Protein AF-X0X425-F1 (afdb_monomer_lite)

Radius of gyration: 17.56 Å; chains: 1; bounding box: 36×26×57 Å

Foldseek 3Di:
DADKDADDPVPDDDDDDFAAQQQGDPPPLFGWGWDQDPVRNMIGIDTDDDPLVVVLVVCVVDPHDNVSSCRSPDPPPPPDDDDPDDDDDD

Sequence (90 aa):
RGPRVSLDLKATVTLVNVGSVGQSRDRDPRAVYAMYDDQDQAVELRRVDYD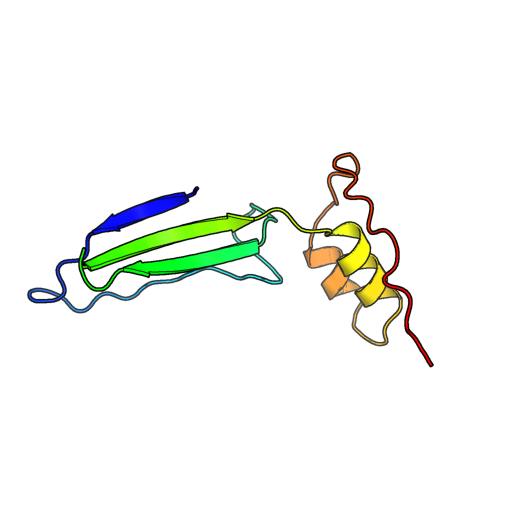MAATRRKILESDLPDLLAERLGAADAERGVLDEPEEVAE

InterPro domains:
  IPR029052 Metallo-dependent phosphatase-like [G3DSA:3.60.21.10] (4-76)
  IPR029052 Metallo-dependent phosphatase-like [SSF56300] (13-72)

Organism: NCBI:txid412755

Structure (mmCIF, N/CA/C/O backbone):
data_AF-X0X425-F1
#
_entry.id   AF-X0X425-F1
#
loop_
_atom_site.group_PDB
_atom_site.id
_atom_site.type_symbol
_atom_site.label_atom_id
_atom_site.label_alt_id
_atom_site.label_comp_id
_atom_site.label_asym_id
_atom_site.label_entity_id
_atom_site.label_seq_id
_atom_site.pdbx_PDB_ins_code
_atom_site.Cartn_x
_atom_site.Cartn_y
_atom_site.Cartn_z
_atom_site.occupancy
_atom_site.B_iso_or_equiv
_atom_site.auth_seq_id
_atom_site.auth_comp_id
_atom_site.auth_asym_id
_atom_site.auth_atom_id
_atom_site.pdbx_PDB_model_num
ATOM 1 N N . ARG A 1 1 ? -7.010 -11.233 1.037 1.00 64.94 1 ARG A N 1
ATOM 2 C CA . ARG A 1 1 ? -7.548 -10.521 2.224 1.00 64.94 1 ARG A CA 1
ATOM 3 C C . ARG A 1 1 ? -6.431 -10.423 3.248 1.00 64.94 1 ARG A C 1
ATOM 5 O O . ARG A 1 1 ? -5.744 -11.422 3.429 1.00 64.94 1 ARG A O 1
ATOM 12 N N . GLY A 1 2 ? -6.167 -9.233 3.782 1.00 78.94 2 GLY A N 1
ATOM 13 C CA . GLY A 1 2 ? -5.125 -9.012 4.789 1.00 78.94 2 GLY A CA 1
ATOM 14 C C . GLY A 1 2 ? -5.724 -8.843 6.189 1.00 78.94 2 GLY A C 1
ATOM 15 O O . GLY A 1 2 ? -6.892 -9.182 6.391 1.00 78.94 2 GLY A O 1
ATOM 16 N N . PRO A 1 3 ? -4.934 -8.380 7.172 1.00 90.25 3 PRO A N 1
ATOM 17 C CA . PRO A 1 3 ? -5.402 -8.220 8.545 1.00 90.25 3 PRO A CA 1
ATOM 18 C C . PRO A 1 3 ? -6.513 -7.163 8.645 1.00 90.25 3 PRO A C 1
ATOM 20 O O . PRO A 1 3 ? -6.408 -6.094 8.040 1.00 90.25 3 PRO A O 1
ATOM 23 N N . ARG A 1 4 ? -7.549 -7.458 9.445 1.00 95.81 4 ARG A N 1
ATOM 24 C CA . ARG A 1 4 ? -8.582 -6.506 9.890 1.00 95.81 4 ARG A CA 1
ATOM 25 C C . ARG A 1 4 ? -8.391 -6.223 11.377 1.00 95.81 4 ARG A C 1
ATOM 27 O O . ARG A 1 4 ? -8.255 -7.160 12.159 1.00 95.81 4 ARG A O 1
ATOM 34 N N . VAL A 1 5 ? -8.378 -4.949 11.749 1.00 94.94 5 VAL A N 1
ATOM 35 C CA . VAL A 1 5 ? -8.157 -4.467 13.117 1.00 94.94 5 VAL A CA 1
ATOM 36 C C . VAL A 1 5 ? -9.302 -3.536 13.504 1.00 94.94 5 VAL A C 1
ATOM 38 O O . VAL A 1 5 ? -9.574 -2.572 12.790 1.00 94.94 5 VAL A O 1
ATOM 41 N N . SER A 1 6 ? -9.962 -3.821 14.626 1.00 95.38 6 SER A N 1
ATOM 42 C CA . SER A 1 6 ? -10.960 -2.932 15.233 1.00 95.38 6 SER A CA 1
ATOM 43 C C . SER A 1 6 ? -10.284 -1.797 15.999 1.00 95.38 6 SER A C 1
ATOM 45 O O . SER A 1 6 ? -9.251 -2.000 16.638 1.00 95.38 6 SER A O 1
ATOM 47 N N . LEU A 1 7 ? -10.875 -0.609 15.940 1.00 92.94 7 LEU A N 1
ATOM 48 C CA . LEU A 1 7 ? -10.374 0.624 16.534 1.00 92.94 7 LEU A CA 1
ATOM 49 C C . LEU A 1 7 ? -11.303 1.090 17.657 1.00 92.94 7 LEU A C 1
ATOM 51 O O . LEU A 1 7 ? -12.521 1.087 17.505 1.00 92.94 7 LEU A O 1
ATOM 55 N N . ASP A 1 8 ? -10.720 1.579 18.752 1.00 90.75 8 ASP A N 1
ATOM 56 C CA . ASP A 1 8 ? -11.446 2.353 19.764 1.00 90.75 8 ASP A CA 1
ATOM 57 C C . ASP A 1 8 ? -11.150 3.845 19.582 1.00 90.75 8 ASP A C 1
ATOM 59 O O . ASP A 1 8 ? -10.230 4.420 20.177 1.00 90.75 8 ASP A O 1
ATOM 63 N N . LEU A 1 9 ? -11.956 4.470 18.723 1.00 86.50 9 LEU A N 1
ATOM 64 C CA . LEU A 1 9 ? -11.826 5.885 18.377 1.00 86.50 9 LEU A CA 1
ATOM 65 C C . LEU A 1 9 ? -12.365 6.832 19.459 1.00 86.50 9 LEU A C 1
ATOM 67 O O . LEU A 1 9 ? -12.206 8.044 19.334 1.00 86.50 9 LEU A O 1
ATOM 71 N N . LYS A 1 10 ? -13.018 6.312 20.508 1.00 87.94 10 LYS A N 1
ATOM 72 C CA . LYS A 1 10 ? -13.509 7.129 21.629 1.00 87.94 10 LYS A CA 1
ATOM 73 C C . LYS A 1 10 ? -12.451 7.279 22.718 1.00 87.94 10 LYS A C 1
ATOM 75 O O . LYS A 1 10 ? -12.440 8.298 23.403 1.00 87.94 10 LYS A O 1
ATOM 80 N N . ALA A 1 11 ? -11.576 6.287 22.870 1.00 86.31 11 ALA A N 1
ATOM 81 C CA . ALA A 1 11 ? -10.533 6.292 23.890 1.00 86.31 11 ALA A CA 1
ATOM 82 C C . ALA A 1 11 ? -9.182 6.822 23.390 1.00 86.31 11 ALA A C 1
ATOM 84 O O . ALA A 1 11 ? -8.425 7.389 24.178 1.00 86.31 11 ALA A O 1
ATOM 85 N N . THR A 1 12 ? -8.850 6.628 22.107 1.00 90.44 12 THR A N 1
ATOM 86 C CA . THR A 1 12 ? -7.495 6.901 21.602 1.00 90.44 12 THR A CA 1
ATOM 87 C C . THR A 1 12 ? -7.474 7.490 20.196 1.00 90.44 12 THR A C 1
ATOM 89 O O . THR A 1 12 ? -8.293 7.162 19.340 1.00 90.44 12 THR A O 1
ATOM 92 N N . VAL A 1 13 ? -6.477 8.339 19.937 1.00 91.88 13 VAL A N 1
ATOM 93 C CA . VAL A 1 13 ? -6.126 8.755 18.576 1.00 91.88 13 VAL A CA 1
ATOM 94 C C . VAL A 1 13 ? -5.225 7.683 17.971 1.00 91.88 13 VAL A C 1
ATOM 96 O O . VAL A 1 13 ? -4.169 7.378 18.524 1.00 91.88 13 VAL A O 1
ATOM 99 N N . THR A 1 14 ? -5.630 7.122 16.831 1.00 92.19 14 THR A N 1
ATOM 100 C CA . THR A 1 14 ? -4.886 6.060 16.139 1.00 92.19 14 THR A CA 1
ATOM 101 C C . THR A 1 14 ? -4.244 6.583 14.857 1.00 92.19 14 THR A C 1
ATOM 103 O O . THR A 1 14 ? -4.901 7.234 14.047 1.00 92.19 14 THR A O 1
ATOM 106 N N . LEU A 1 15 ? -2.968 6.252 14.647 1.00 94.88 15 LEU A N 1
ATOM 107 C CA . LEU A 1 15 ? -2.262 6.461 13.383 1.00 94.88 15 LEU A CA 1
ATOM 108 C C . LEU A 1 15 ? -2.227 5.148 12.594 1.00 94.88 15 LEU A C 1
ATOM 110 O O . LEU A 1 15 ? -1.806 4.120 13.122 1.00 94.88 15 LEU A O 1
ATOM 114 N N . VAL A 1 16 ? -2.620 5.191 11.322 1.00 94.06 16 VAL A N 1
ATOM 115 C CA . VAL A 1 16 ? -2.665 4.014 10.443 1.00 94.06 16 VAL A CA 1
ATOM 116 C C . VAL A 1 16 ? -1.743 4.228 9.245 1.00 94.06 16 VAL A C 1
ATOM 118 O O . VAL A 1 16 ? -1.905 5.193 8.502 1.00 94.06 16 VAL A O 1
ATOM 121 N N . ASN A 1 17 ? -0.797 3.309 9.030 1.00 95.50 17 ASN A N 1
ATOM 122 C CA . ASN A 1 17 ? -0.023 3.231 7.791 1.00 95.50 17 ASN A CA 1
ATOM 123 C C . ASN A 1 17 ? -0.653 2.174 6.876 1.00 95.50 17 ASN A C 1
ATOM 125 O O . ASN A 1 17 ? -0.753 1.006 7.246 1.00 95.50 17 ASN A O 1
ATOM 129 N N . VAL A 1 18 ? -1.086 2.599 5.692 1.00 95.19 18 VAL A N 1
ATOM 130 C CA . VAL A 1 18 ? -1.811 1.756 4.728 1.00 95.19 18 VAL A CA 1
ATOM 131 C C . VAL A 1 18 ? -0.891 1.057 3.722 1.00 95.19 18 VAL A C 1
ATOM 133 O O . VAL 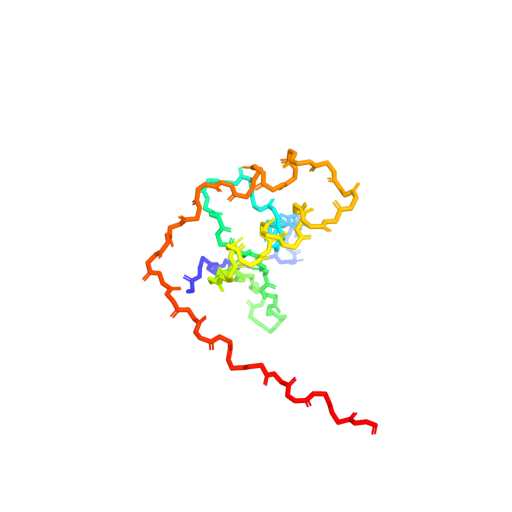A 1 18 ? -1.363 0.284 2.893 1.00 95.19 18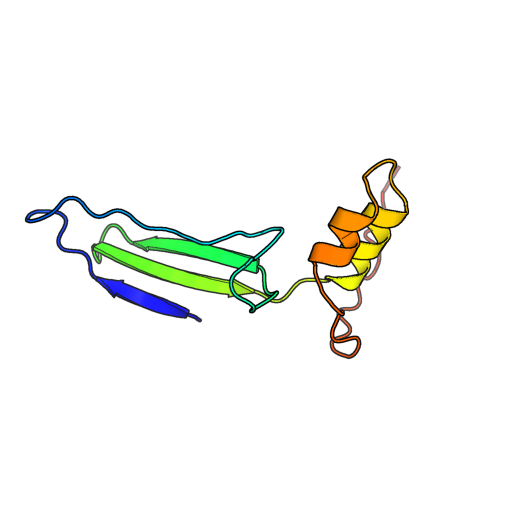 VAL A O 1
ATOM 136 N N . GLY A 1 19 ? 0.414 1.325 3.792 1.00 94.50 19 GLY A N 1
ATOM 137 C CA . GLY A 1 19 ? 1.414 0.873 2.834 1.00 94.50 19 GLY A CA 1
ATOM 138 C C . GLY A 1 19 ? 1.430 1.707 1.547 1.00 94.50 19 GLY A C 1
ATOM 139 O O . GLY A 1 19 ? 1.159 2.907 1.569 1.00 94.50 19 GLY A O 1
ATOM 140 N N . SER A 1 20 ? 1.808 1.085 0.427 1.00 95.12 20 SER A N 1
ATOM 141 C CA . SER A 1 20 ? 1.907 1.734 -0.885 1.00 95.12 20 SER A CA 1
ATOM 142 C C . SER A 1 20 ? 1.270 0.883 -1.978 1.00 95.12 20 SER A C 1
ATOM 144 O O . SER A 1 20 ? 1.511 -0.320 -2.065 1.00 95.12 20 SER A O 1
ATOM 146 N N . VAL A 1 21 ? 0.515 1.533 -2.862 1.00 96.12 21 VAL A N 1
ATOM 147 C CA . VAL A 1 21 ? -0.054 0.884 -4.048 1.00 96.12 21 VAL A CA 1
ATOM 148 C C . VAL A 1 21 ? 1.025 0.630 -5.109 1.00 96.12 21 VAL A C 1
ATOM 150 O O . VAL A 1 21 ? 1.061 -0.448 -5.683 1.00 96.12 21 VAL A O 1
ATOM 153 N N . GLY A 1 22 ? 1.913 1.597 -5.369 1.00 91.88 22 GLY A N 1
ATOM 154 C CA . GLY A 1 22 ? 2.804 1.560 -6.541 1.00 91.88 22 GLY A CA 1
ATOM 155 C C . GLY A 1 22 ? 4.226 1.042 -6.299 1.00 91.88 2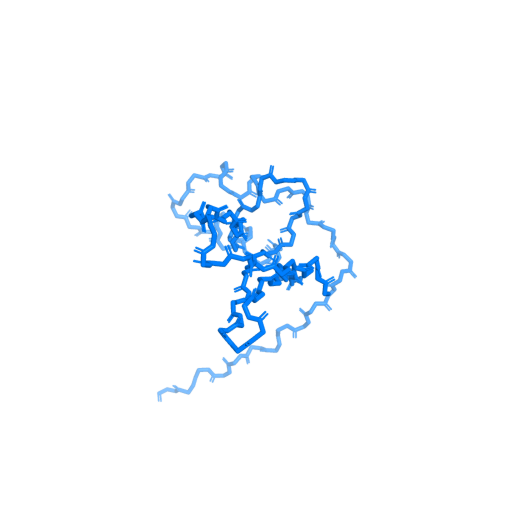2 GLY A C 1
ATOM 156 O O . GLY A 1 22 ? 4.811 0.441 -7.191 1.00 91.88 22 GLY A O 1
ATOM 157 N N . GLN A 1 23 ? 4.814 1.274 -5.121 1.00 91.19 23 GLN A N 1
ATOM 158 C CA . GLN A 1 23 ? 6.153 0.765 -4.781 1.00 91.19 23 GLN A CA 1
ATOM 159 C C . GLN A 1 23 ? 6.192 0.329 -3.318 1.00 91.19 23 GLN A C 1
ATOM 161 O O . GLN A 1 23 ? 6.718 1.045 -2.459 1.00 91.19 23 GLN A O 1
ATOM 166 N N . SER A 1 24 ? 5.626 -0.845 -3.030 1.00 91.00 24 SER A N 1
ATOM 167 C CA . SER A 1 24 ? 5.709 -1.441 -1.695 1.00 91.00 24 SER A CA 1
ATOM 168 C C . SER A 1 24 ? 7.170 -1.630 -1.256 1.00 91.00 24 SER A C 1
ATOM 170 O O . SER A 1 24 ? 8.046 -1.956 -2.056 1.00 91.00 24 SER A O 1
ATOM 172 N N . ARG A 1 25 ? 7.450 -1.398 0.034 1.00 90.12 25 ARG A N 1
ATOM 173 C CA . ARG A 1 25 ? 8.800 -1.488 0.634 1.00 90.12 25 ARG A CA 1
ATOM 174 C C . ARG A 1 25 ? 8.895 -2.496 1.772 1.00 90.12 25 ARG A C 1
ATOM 176 O O . ARG A 1 25 ? 9.915 -2.561 2.452 1.00 90.12 25 ARG A O 1
ATOM 183 N N . ASP A 1 26 ? 7.857 -3.301 1.961 1.00 90.00 26 ASP A N 1
ATOM 184 C CA . ASP A 1 26 ? 7.753 -4.272 3.051 1.00 90.00 26 ASP A CA 1
ATOM 185 C C . ASP A 1 26 ? 8.060 -5.717 2.629 1.00 90.00 26 ASP A C 1
ATOM 187 O O . ASP A 1 26 ? 7.736 -6.655 3.352 1.00 90.00 26 ASP A O 1
ATOM 191 N N . ARG A 1 27 ? 8.760 -5.886 1.496 1.00 86.25 27 ARG A N 1
ATOM 192 C CA . ARG A 1 27 ? 9.167 -7.171 0.889 1.00 86.25 27 ARG A CA 1
ATOM 193 C C . ARG A 1 27 ? 8.027 -7.999 0.288 1.00 86.25 27 ARG A C 1
ATOM 195 O O . ARG A 1 27 ? 8.311 -9.048 -0.279 1.00 86.25 27 ARG A O 1
ATOM 202 N N . ASP A 1 28 ? 6.784 -7.530 0.352 1.00 89.62 28 ASP A N 1
ATOM 203 C CA . ASP A 1 28 ? 5.675 -8.071 -0.433 1.00 89.62 28 ASP A CA 1
ATOM 204 C C . ASP A 1 28 ? 5.395 -7.104 -1.597 1.00 89.62 28 ASP A C 1
ATOM 206 O O . ASP A 1 28 ? 5.005 -5.954 -1.354 1.00 89.62 28 ASP A O 1
ATOM 210 N N . PRO A 1 29 ? 5.643 -7.521 -2.853 1.00 88.56 29 PRO A N 1
ATOM 211 C CA . PRO A 1 29 ? 5.609 -6.620 -3.998 1.00 88.56 29 PRO A CA 1
ATOM 212 C C . PRO A 1 29 ? 4.189 -6.242 -4.425 1.00 88.56 29 PRO A C 1
ATOM 214 O O . PRO A 1 29 ? 4.033 -5.296 -5.195 1.00 88.56 29 PRO A O 1
ATOM 217 N N . ARG A 1 30 ? 3.161 -6.945 -3.930 1.00 92.31 30 ARG A N 1
ATOM 218 C CA . ARG A 1 30 ? 1.755 -6.677 -4.250 1.00 92.31 30 ARG A CA 1
ATOM 219 C C . ARG A 1 30 ? 1.353 -5.286 -3.784 1.00 92.31 30 ARG A C 1
ATOM 221 O O . ARG A 1 30 ? 1.723 -4.861 -2.685 1.00 92.31 30 ARG A O 1
ATOM 228 N N . ALA A 1 31 ? 0.519 -4.625 -4.578 1.00 94.00 31 ALA A N 1
ATOM 229 C CA . ALA A 1 31 ? -0.065 -3.345 -4.210 1.00 94.00 31 ALA A CA 1
ATOM 230 C C . ALA A 1 31 ? -0.874 -3.501 -2.919 1.00 94.00 31 ALA A C 1
ATOM 232 O O . ALA A 1 31 ? -1.629 -4.467 -2.772 1.00 94.00 31 ALA A O 1
ATOM 233 N N . VAL A 1 32 ? -0.724 -2.561 -1.984 1.00 95.88 32 VAL A N 1
ATOM 234 C CA . VAL A 1 32 ? -1.453 -2.568 -0.713 1.00 95.88 32 VAL A CA 1
ATOM 235 C C . VAL A 1 32 ? -2.231 -1.271 -0.513 1.00 95.88 32 VAL A C 1
ATOM 237 O O . VAL A 1 32 ? -1.757 -0.180 -0.828 1.00 95.88 32 VAL A O 1
ATOM 240 N N . TYR A 1 33 ? -3.449 -1.413 -0.002 1.00 96.00 33 TYR A N 1
ATOM 241 C CA . TYR A 1 33 ? -4.329 -0.319 0.395 1.00 96.00 33 TYR A CA 1
ATOM 242 C C . TYR A 1 33 ? -5.121 -0.713 1.645 1.00 96.00 33 TYR A C 1
ATOM 244 O O . TYR A 1 33 ? -5.082 -1.867 2.082 1.00 96.00 33 TYR A O 1
ATOM 252 N N . ALA A 1 34 ? -5.861 0.236 2.215 1.00 97.00 34 ALA A N 1
ATOM 253 C CA . ALA A 1 34 ? -6.730 -0.007 3.358 1.00 97.00 34 ALA A CA 1
ATOM 254 C C . ALA A 1 34 ? -8.193 0.301 3.033 1.00 97.00 34 ALA A C 1
ATOM 256 O O . ALA A 1 34 ? -8.489 1.253 2.314 1.00 97.00 34 ALA A O 1
ATOM 257 N N . MET A 1 35 ? -9.095 -0.480 3.618 1.00 96.88 35 MET A N 1
ATOM 258 C CA . MET A 1 35 ? -10.512 -0.155 3.733 1.00 96.88 35 MET A CA 1
ATOM 259 C C . MET A 1 35 ? -10.794 0.239 5.176 1.00 96.88 35 MET A C 1
ATOM 261 O O . MET A 1 35 ? -10.495 -0.537 6.083 1.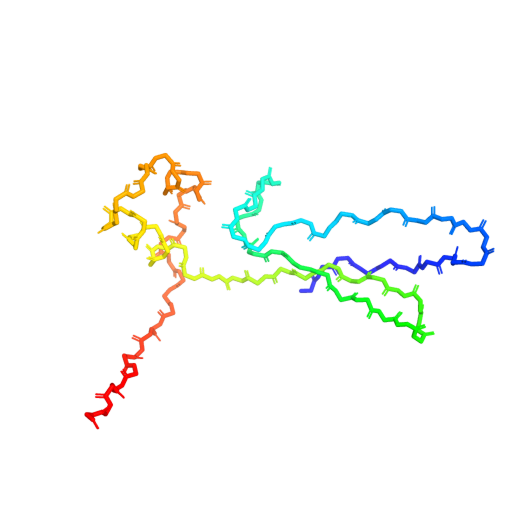00 96.88 35 MET A O 1
ATOM 265 N N . TYR A 1 36 ? -11.370 1.420 5.380 1.00 96.19 36 TYR A N 1
ATOM 266 C CA . TYR A 1 36 ? -11.903 1.831 6.673 1.00 96.19 36 TYR A CA 1
ATOM 267 C C . TYR A 1 36 ? -13.421 1.659 6.671 1.00 96.19 36 TYR A C 1
ATOM 269 O O . TYR A 1 36 ? -14.102 2.137 5.767 1.00 96.19 36 TYR A O 1
ATOM 277 N N . ASP A 1 37 ? -13.911 0.938 7.668 1.00 95.50 37 ASP A N 1
ATOM 278 C CA . ASP A 1 37 ? -15.315 0.670 7.938 1.00 95.50 37 ASP A CA 1
ATOM 279 C C . ASP A 1 37 ? -15.726 1.502 9.152 1.00 95.50 37 ASP A C 1
ATOM 281 O O . ASP A 1 37 ? -15.242 1.274 10.263 1.00 95.50 37 ASP A O 1
ATOM 285 N N . ASP A 1 38 ? -16.554 2.516 8.929 1.00 94.12 38 ASP A N 1
ATOM 286 C CA . ASP A 1 38 ? -16.958 3.482 9.947 1.00 94.12 38 ASP A CA 1
ATOM 287 C C . ASP A 1 38 ? -18.033 2.934 10.894 1.00 94.12 38 ASP A C 1
ATOM 289 O O . ASP A 1 38 ? -18.105 3.372 12.043 1.00 94.12 38 ASP A O 1
ATOM 293 N N . GLN A 1 39 ? -18.825 1.958 10.440 1.00 94.62 39 GLN A N 1
ATOM 294 C CA . GLN A 1 39 ? -19.863 1.308 11.238 1.00 94.62 39 GLN A CA 1
ATOM 295 C C . GLN A 1 39 ? -19.239 0.350 12.255 1.00 94.62 39 GLN A C 1
ATOM 297 O O . GLN A 1 39 ? -19.531 0.427 13.449 1.00 94.62 39 GLN A O 1
ATOM 302 N N . ASP A 1 40 ? -18.320 -0.500 11.792 1.00 95.06 40 ASP A N 1
ATOM 303 C CA . ASP A 1 40 ? -17.595 -1.454 12.640 1.00 95.06 40 ASP A CA 1
ATOM 304 C C . ASP A 1 40 ? -16.365 -0.836 13.328 1.00 95.06 40 ASP A C 1
ATOM 306 O O . ASP A 1 40 ? -15.677 -1.510 14.101 1.00 95.06 40 ASP A O 1
ATOM 310 N N . GLN A 1 41 ? -16.053 0.425 13.012 1.00 95.06 41 GLN A N 1
ATOM 311 C CA . GLN A 1 41 ? -14.836 1.129 13.423 1.00 95.06 41 GLN A CA 1
ATOM 312 C C . GLN A 1 41 ? -13.584 0.275 13.190 1.00 95.06 41 GLN A C 1
ATOM 314 O O . GLN A 1 41 ? -12.783 0.055 14.094 1.00 95.06 41 GLN A O 1
ATOM 319 N N . ALA A 1 42 ? -13.414 -0.250 11.980 1.00 96.12 42 ALA A N 1
ATOM 320 C CA . ALA A 1 42 ? -12.362 -1.213 11.679 1.00 96.12 42 ALA A CA 1
ATOM 321 C C . ALA A 1 42 ? -11.586 -0.848 10.416 1.00 96.12 42 ALA A C 1
ATOM 323 O O . ALA A 1 42 ? -12.136 -0.339 9.444 1.00 96.12 42 ALA A O 1
ATOM 324 N N . VAL A 1 43 ? -10.293 -1.162 10.408 1.00 97.00 43 VAL A N 1
ATOM 325 C CA . VAL A 1 43 ? -9.430 -1.027 9.232 1.00 97.00 43 VAL A CA 1
ATOM 326 C C . VAL A 1 43 ? -9.016 -2.406 8.748 1.00 97.00 43 VAL A C 1
ATOM 328 O O . VAL A 1 43 ? -8.549 -3.228 9.530 1.00 97.00 43 VAL A O 1
ATOM 331 N N . GLU A 1 44 ? -9.151 -2.662 7.451 1.00 97.19 44 GLU A N 1
ATOM 332 C CA . GLU A 1 44 ? -8.650 -3.866 6.786 1.00 97.19 44 GLU A CA 1
ATOM 333 C C . GLU A 1 44 ? -7.573 -3.490 5.768 1.00 97.19 44 GLU A C 1
ATOM 335 O O . GLU A 1 44 ? -7.841 -2.717 4.848 1.00 97.19 44 GLU A O 1
ATOM 340 N N . LEU A 1 45 ? -6.378 -4.075 5.881 1.00 96.50 45 LEU A N 1
ATOM 341 C CA . LEU A 1 45 ? -5.371 -3.978 4.825 1.00 96.50 45 LEU A CA 1
ATOM 342 C C . LEU A 1 45 ? -5.651 -5.020 3.744 1.00 96.50 45 LEU A C 1
ATOM 344 O O . LEU A 1 45 ? -5.879 -6.199 4.026 1.00 96.50 45 LEU A O 1
ATOM 348 N N . ARG A 1 46 ? -5.593 -4.606 2.483 1.00 95.75 46 ARG A N 1
ATOM 349 C CA . ARG A 1 46 ? -5.819 -5.469 1.326 1.00 95.75 46 ARG A CA 1
ATOM 350 C C . ARG A 1 46 ? -4.630 -5.410 0.395 1.00 95.75 46 ARG A C 1
ATOM 352 O O . ARG A 1 46 ? -4.115 -4.338 0.107 1.00 95.75 46 ARG A O 1
ATOM 359 N N . ARG A 1 47 ? -4.231 -6.588 -0.080 1.00 94.69 47 ARG A N 1
ATOM 360 C CA . ARG A 1 47 ? -3.208 -6.754 -1.107 1.00 94.69 47 ARG A CA 1
ATOM 361 C C . ARG A 1 47 ? -3.811 -7.309 -2.373 1.00 94.69 47 ARG A C 1
ATOM 363 O O . ARG A 1 47 ? -4.664 -8.199 -2.292 1.00 94.69 47 ARG A O 1
ATOM 370 N N . VAL A 1 48 ? -3.347 -6.793 -3.500 1.00 94.44 48 VAL A N 1
ATOM 371 C CA . VAL A 1 48 ? -3.778 -7.206 -4.832 1.00 94.44 48 VAL A CA 1
ATOM 372 C C . VAL A 1 48 ? -2.562 -7.422 -5.723 1.00 94.44 48 VAL A C 1
ATOM 374 O O . VAL A 1 48 ? -1.607 -6.641 -5.693 1.00 94.44 48 VAL A O 1
ATOM 377 N N . ASP A 1 49 ? -2.599 -8.516 -6.478 1.00 93.19 49 AS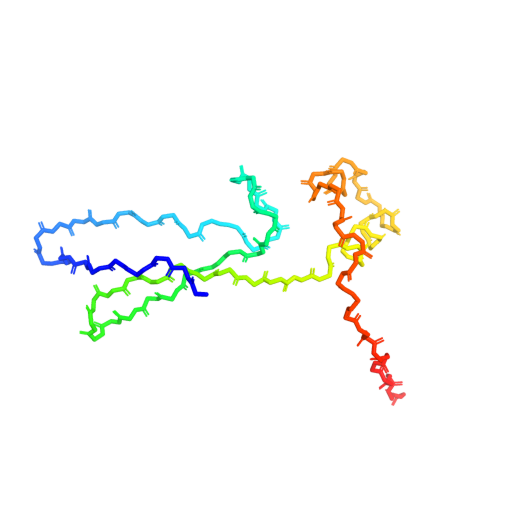P A N 1
ATOM 378 C CA . ASP A 1 49 ? -1.638 -8.772 -7.547 1.00 93.19 49 ASP A CA 1
ATOM 379 C C . ASP A 1 49 ? -1.867 -7.738 -8.667 1.00 93.19 49 ASP A C 1
ATOM 381 O O . ASP A 1 49 ? -2.992 -7.280 -8.876 1.00 93.19 49 ASP A O 1
ATOM 385 N N . TYR A 1 50 ? -0.804 -7.355 -9.369 1.00 92.00 50 TYR A N 1
ATOM 386 C CA . TYR A 1 50 ? -0.859 -6.485 -10.546 1.00 92.00 50 TYR A CA 1
ATOM 387 C C . TYR A 1 50 ? 0.250 -6.878 -11.520 1.00 92.00 50 TYR A C 1
ATOM 389 O O . TYR A 1 50 ? 1.202 -7.563 -11.136 1.00 92.00 50 TYR A O 1
ATOM 397 N N . ASP A 1 51 ? 0.151 -6.422 -12.770 1.00 92.31 51 ASP A N 1
ATOM 398 C CA . ASP A 1 51 ? 1.188 -6.679 -13.765 1.00 92.31 51 ASP A CA 1
ATOM 399 C C . ASP A 1 51 ? 2.429 -5.803 -13.517 1.00 92.31 51 ASP A C 1
ATOM 401 O O . ASP A 1 51 ? 2.618 -4.700 -14.050 1.00 92.31 51 ASP A O 1
ATOM 405 N N . MET A 1 52 ? 3.302 -6.330 -12.664 1.00 91.19 52 MET A N 1
ATOM 406 C CA . MET A 1 52 ? 4.605 -5.754 -12.367 1.00 91.19 52 MET A CA 1
ATOM 407 C C . MET A 1 52 ? 5.506 -5.696 -13.599 1.00 91.19 52 MET A C 1
ATOM 409 O O . MET A 1 52 ? 6.284 -4.751 -13.733 1.00 91.19 52 MET A O 1
ATOM 413 N N . ALA A 1 53 ? 5.412 -6.678 -14.499 1.00 91.19 53 ALA A N 1
ATOM 414 C CA . ALA A 1 53 ? 6.256 -6.753 -15.683 1.00 91.19 53 ALA A CA 1
ATOM 415 C C . ALA A 1 53 ? 5.887 -5.654 -16.687 1.00 91.19 53 ALA A C 1
ATOM 417 O O . ALA A 1 53 ? 6.774 -4.944 -17.166 1.00 91.19 53 ALA A O 1
ATOM 418 N N . ALA A 1 54 ? 4.593 -5.447 -16.948 1.00 94.56 54 ALA A N 1
ATOM 419 C CA . ALA A 1 54 ? 4.111 -4.328 -17.751 1.00 94.56 54 ALA A CA 1
ATOM 420 C C . ALA A 1 54 ? 4.450 -2.980 -17.114 1.00 94.56 54 ALA A C 1
ATOM 422 O O . ALA A 1 54 ? 4.902 -2.076 -17.814 1.00 94.56 54 ALA A O 1
ATOM 423 N N . THR A 1 55 ? 4.296 -2.842 -15.795 1.00 94.38 55 THR A N 1
ATOM 424 C CA . THR A 1 55 ? 4.657 -1.601 -15.089 1.00 94.38 55 THR A CA 1
ATOM 425 C C . THR A 1 55 ? 6.152 -1.300 -15.222 1.00 94.38 55 THR A C 1
ATOM 427 O O . THR A 1 55 ? 6.534 -0.182 -15.561 1.00 94.38 55 THR A O 1
ATOM 430 N N . ARG A 1 56 ? 7.010 -2.309 -15.032 1.00 93.81 56 ARG A N 1
ATOM 431 C CA . ARG A 1 56 ? 8.463 -2.189 -15.197 1.00 93.81 56 ARG A CA 1
ATOM 432 C C . ARG A 1 56 ? 8.837 -1.804 -16.628 1.00 93.81 56 ARG A C 1
ATOM 434 O O . ARG A 1 56 ? 9.654 -0.909 -16.810 1.00 93.81 56 ARG A O 1
ATOM 441 N N . ARG A 1 57 ? 8.224 -2.448 -17.626 1.00 95.00 57 ARG A N 1
ATOM 442 C CA . ARG A 1 57 ? 8.430 -2.140 -19.048 1.00 95.00 57 ARG A CA 1
ATOM 443 C C . ARG A 1 57 ? 8.074 -0.686 -19.360 1.00 95.00 57 ARG A C 1
ATOM 445 O O . ARG A 1 57 ? 8.916 0.023 -19.889 1.00 95.00 57 ARG A O 1
ATOM 452 N N . LYS A 1 58 ? 6.898 -0.221 -18.925 1.00 96.31 58 LYS A N 1
ATOM 453 C CA . LYS A 1 58 ? 6.460 1.174 -19.106 1.00 96.31 58 LYS A CA 1
ATOM 454 C C . LYS A 1 58 ? 7.437 2.187 -18.497 1.00 96.31 58 LYS A C 1
ATOM 456 O O . LYS A 1 58 ? 7.632 3.249 -19.069 1.00 96.31 58 LYS A O 1
ATOM 461 N N . ILE A 1 59 ? 8.053 1.872 -17.353 1.00 95.38 59 ILE A N 1
ATOM 462 C CA . ILE A 1 59 ? 9.080 2.735 -16.745 1.00 95.38 59 ILE A CA 1
ATOM 463 C C . ILE A 1 59 ? 10.341 2.779 -17.618 1.00 95.38 59 ILE A C 1
ATOM 465 O O . ILE A 1 59 ? 10.835 3.867 -17.883 1.00 95.38 59 ILE A O 1
ATOM 469 N N . LEU A 1 60 ? 10.837 1.627 -18.081 1.00 94.94 60 LEU A N 1
ATOM 470 C CA . LEU A 1 60 ? 12.045 1.540 -18.919 1.00 94.94 60 LEU A CA 1
ATOM 471 C C . LEU A 1 60 ? 11.860 2.150 -20.318 1.00 94.94 60 LEU A C 1
ATOM 473 O O . LEU A 1 60 ? 12.825 2.572 -20.940 1.00 94.94 60 LEU A O 1
ATOM 477 N N . GLU A 1 61 ? 10.627 2.177 -20.822 1.00 97.31 61 GLU A N 1
ATOM 478 C CA . GLU A 1 61 ? 10.258 2.826 -22.089 1.00 97.31 61 GLU A CA 1
ATOM 479 C C . GLU A 1 61 ? 10.025 4.341 -21.941 1.00 97.31 61 GLU A C 1
ATOM 481 O O . GLU A 1 61 ? 9.760 5.024 -22.928 1.00 97.31 61 GLU A O 1
ATOM 486 N N . SER A 1 62 ? 10.102 4.871 -20.718 1.00 97.00 62 SER A N 1
ATOM 487 C CA . SER A 1 62 ? 9.914 6.291 -20.414 1.00 97.00 62 SER A CA 1
ATOM 488 C C . SER A 1 62 ? 11.240 6.988 -20.105 1.00 97.00 62 SER A C 1
ATOM 490 O O . SER A 1 62 ? 12.254 6.339 -19.881 1.00 97.00 62 SER A O 1
ATOM 492 N N . ASP A 1 63 ? 11.219 8.316 -19.977 1.00 97.06 63 ASP A N 1
ATOM 493 C CA . ASP A 1 63 ? 12.392 9.102 -19.557 1.00 97.06 63 ASP A CA 1
ATOM 494 C C . ASP A 1 63 ? 12.653 9.056 -18.033 1.00 97.06 63 ASP A C 1
ATOM 496 O O . ASP A 1 63 ? 13.399 9.871 -17.480 1.00 97.06 63 ASP A O 1
ATOM 500 N N . LEU A 1 64 ? 11.999 8.142 -17.310 1.00 96.19 64 LEU A N 1
ATOM 501 C CA . LEU A 1 64 ? 12.196 7.973 -15.875 1.00 96.19 64 LEU A CA 1
ATOM 502 C C . LEU A 1 64 ? 13.492 7.200 -15.575 1.00 96.19 64 LEU A C 1
ATOM 504 O O . LEU A 1 64 ? 13.893 6.340 -16.350 1.00 96.19 64 LEU A O 1
ATOM 508 N N . PRO A 1 65 ? 14.130 7.423 -14.410 1.00 96.69 65 PRO A N 1
ATOM 509 C CA . PRO A 1 65 ? 15.315 6.659 -14.034 1.00 96.69 65 PRO A CA 1
ATOM 510 C C . PRO A 1 65 ? 15.037 5.153 -13.916 1.00 96.69 65 PRO A C 1
ATOM 512 O O . PRO A 1 65 ? 14.155 4.748 -13.150 1.00 96.69 65 PRO A O 1
ATOM 515 N N . ASP A 1 66 ? 15.877 4.331 -14.551 1.00 94.06 66 ASP A N 1
ATOM 516 C CA . ASP A 1 66 ? 15.798 2.858 -14.550 1.00 94.06 66 ASP A CA 1
ATOM 517 C C . ASP A 1 66 ? 15.698 2.245 -13.146 1.00 94.06 66 ASP A C 1
ATOM 519 O O . ASP A 1 66 ? 15.008 1.244 -12.929 1.00 94.06 66 ASP A O 1
ATOM 523 N N . LEU A 1 67 ? 16.307 2.894 -12.148 1.00 93.69 67 LEU A N 1
ATOM 524 C CA . LEU A 1 67 ? 16.229 2.491 -10.743 1.00 93.69 67 LEU A CA 1
ATOM 525 C C . LEU A 1 67 ? 14.775 2.334 -10.256 1.00 93.69 67 LEU A C 1
ATOM 527 O O . LEU A 1 67 ? 14.504 1.526 -9.368 1.00 93.69 67 LEU A O 1
ATOM 531 N N . LEU A 1 68 ? 13.815 3.095 -10.795 1.00 92.94 68 LEU A N 1
ATOM 532 C CA . LEU A 1 68 ? 12.399 2.965 -10.432 1.00 92.94 68 LEU A CA 1
ATOM 533 C C . LEU A 1 68 ? 11.804 1.627 -10.882 1.00 92.94 68 LEU A C 1
ATOM 535 O O . LEU A 1 68 ? 10.994 1.064 -10.148 1.00 92.94 68 LEU A O 1
ATOM 539 N N . ALA A 1 69 ? 12.242 1.109 -12.027 1.00 92.38 69 ALA A N 1
ATOM 540 C CA . ALA A 1 69 ? 11.884 -0.212 -12.527 1.00 92.38 69 ALA A CA 1
ATOM 541 C C . ALA A 1 69 ? 12.562 -1.320 -11.706 1.00 92.38 69 ALA A C 1
ATOM 543 O O . ALA A 1 69 ? 11.926 -2.316 -11.367 1.00 92.38 69 ALA A O 1
ATOM 544 N N . GLU A 1 70 ? 13.832 -1.145 -11.334 1.00 89.31 70 GLU A N 1
ATOM 545 C CA . GLU A 1 70 ? 14.568 -2.095 -10.482 1.00 89.31 70 GLU A CA 1
ATOM 546 C C . GLU A 1 70 ? 13.942 -2.241 -9.088 1.00 89.31 70 GLU A C 1
ATOM 548 O O . GLU A 1 70 ? 13.905 -3.328 -8.513 1.00 89.31 70 GLU A O 1
ATOM 553 N N . ARG A 1 71 ? 13.401 -1.144 -8.550 1.00 89.88 71 ARG A N 1
ATOM 554 C CA . ARG A 1 71 ? 12.763 -1.101 -7.227 1.00 89.88 71 ARG A CA 1
ATOM 555 C C . ARG A 1 71 ? 11.492 -1.935 -7.114 1.00 89.88 71 ARG A C 1
ATOM 557 O O . ARG A 1 71 ? 11.118 -2.256 -5.990 1.00 89.88 71 ARG A O 1
ATOM 564 N N . LEU A 1 72 ? 10.848 -2.276 -8.229 1.00 87.44 72 LEU A N 1
ATOM 565 C CA . LEU A 1 72 ? 9.690 -3.169 -8.226 1.00 87.44 72 LEU A CA 1
ATOM 566 C C . LEU A 1 72 ? 10.089 -4.626 -7.914 1.00 87.44 72 LEU A C 1
ATOM 568 O O . LEU A 1 72 ? 9.235 -5.402 -7.509 1.00 87.44 72 LEU A O 1
ATOM 572 N N . GLY A 1 73 ? 11.379 -4.982 -7.996 1.00 76.19 73 GLY A N 1
ATOM 573 C CA . GLY A 1 73 ? 11.883 -6.334 -7.737 1.00 76.19 73 GLY A CA 1
ATOM 574 C C . GLY A 1 73 ? 11.879 -7.231 -8.981 1.00 76.19 73 GLY A C 1
ATOM 575 O O . GLY A 1 73 ? 11.599 -6.782 -10.093 1.00 76.19 73 GLY A O 1
ATOM 576 N N . ALA A 1 74 ? 12.231 -8.509 -8.804 1.00 62.25 74 ALA A N 1
ATOM 577 C CA . ALA A 1 74 ? 12.106 -9.504 -9.867 1.00 62.25 74 ALA A CA 1
ATOM 578 C C . ALA A 1 74 ? 10.620 -9.838 -10.043 1.00 62.25 74 ALA A C 1
ATOM 580 O O . ALA A 1 74 ? 9.966 -10.246 -9.087 1.00 62.25 74 ALA A O 1
ATOM 581 N N . ALA A 1 75 ? 10.077 -9.626 -11.243 1.00 56.03 75 ALA A N 1
ATOM 582 C CA . ALA A 1 75 ? 8.735 -10.092 -11.557 1.00 56.03 75 ALA A CA 1
ATOM 583 C C . ALA A 1 75 ? 8.729 -11.624 -11.462 1.00 56.03 75 ALA A C 1
ATOM 585 O O . ALA A 1 75 ? 9.498 -12.276 -12.171 1.00 56.03 75 ALA A O 1
ATOM 586 N N . ASP A 1 76 ? 7.877 -12.194 -10.610 1.00 51.38 76 ASP A N 1
ATOM 587 C CA . ASP A 1 76 ? 7.548 -13.616 -10.691 1.00 51.38 76 ASP A CA 1
ATOM 588 C C . ASP A 1 76 ? 6.806 -13.823 -12.019 1.00 51.38 76 ASP A C 1
ATOM 590 O O . ASP A 1 76 ? 5.606 -13.581 -12.140 1.00 51.38 76 ASP A O 1
ATOM 594 N N . ALA A 1 77 ? 7.563 -14.192 -13.053 1.00 42.12 77 ALA A N 1
ATOM 595 C CA . ALA A 1 77 ? 7.167 -14.180 -14.459 1.00 42.12 77 ALA A CA 1
ATOM 596 C C . ALA A 1 77 ? 6.095 -15.223 -14.852 1.00 42.12 77 ALA A C 1
ATOM 598 O O . ALA A 1 77 ? 5.892 -15.457 -16.039 1.00 42.12 77 ALA A O 1
ATOM 599 N N . GLU A 1 78 ? 5.398 -15.853 -13.900 1.00 40.34 78 GLU A N 1
ATOM 600 C CA . GLU A 1 78 ? 4.527 -17.009 -14.178 1.00 40.34 78 GLU A CA 1
ATOM 601 C C . GLU A 1 78 ? 3.028 -16.814 -13.905 1.00 40.34 78 GLU A C 1
ATOM 603 O O . GLU A 1 78 ? 2.240 -17.723 -14.159 1.00 40.34 78 GLU A O 1
ATOM 608 N N . ARG A 1 79 ? 2.567 -15.637 -13.467 1.00 46.41 79 ARG A N 1
ATOM 609 C CA . ARG A 1 79 ? 1.121 -15.342 -13.437 1.00 46.41 79 ARG A CA 1
ATOM 610 C C . ARG A 1 79 ? 0.738 -14.429 -14.589 1.00 46.41 79 ARG A C 1
ATOM 612 O O . ARG A 1 79 ? 0.575 -13.228 -14.418 1.00 46.41 79 ARG A O 1
ATOM 619 N N . GLY A 1 80 ? 0.606 -15.034 -15.769 1.00 40.53 80 GLY A N 1
ATOM 620 C CA . GLY A 1 80 ? 0.048 -14.385 -16.949 1.00 40.53 80 GLY A CA 1
ATOM 621 C C . GLY A 1 80 ? -1.366 -13.878 -16.673 1.00 40.53 80 GLY A C 1
ATOM 622 O O . GLY A 1 80 ? -2.292 -14.668 -16.497 1.00 40.53 80 GLY A O 1
ATOM 623 N N . VAL A 1 81 ? -1.522 -12.559 -16.647 1.00 46.47 81 VAL A N 1
ATOM 624 C CA . VAL A 1 81 ? -2.803 -11.906 -16.902 1.00 46.47 81 VAL A CA 1
ATOM 625 C C . VAL A 1 81 ? -2.723 -11.431 -18.345 1.00 46.47 81 VAL A C 1
ATOM 627 O O . VAL A 1 81 ? -1.875 -10.616 -18.697 1.00 46.47 81 VAL A O 1
ATOM 630 N N . LEU A 1 82 ? -3.538 -12.050 -19.193 1.00 41.31 82 LEU A N 1
ATOM 631 C CA . LEU A 1 82 ? -3.754 -11.633 -20.569 1.00 41.31 82 LEU A CA 1
ATOM 632 C C . LEU A 1 82 ? -4.503 -10.296 -20.520 1.00 41.31 82 LEU A C 1
ATOM 634 O O . LEU A 1 82 ? -5.697 -10.288 -20.232 1.00 41.31 82 LEU A O 1
ATOM 638 N N . ASP A 1 83 ? -3.812 -9.185 -20.764 1.00 46.34 83 ASP A N 1
ATOM 639 C CA . ASP A 1 83 ? -4.476 -7.966 -21.229 1.00 46.34 83 ASP A CA 1
ATOM 640 C C . ASP A 1 83 ? -4.750 -8.162 -22.727 1.00 46.34 83 ASP A C 1
ATOM 642 O O . ASP A 1 83 ? -3.856 -8.034 -23.566 1.00 46.34 83 ASP A O 1
ATOM 646 N N . GLU A 1 84 ? -5.988 -8.533 -23.059 1.00 38.56 84 GLU A N 1
ATOM 647 C CA . GLU A 1 84 ? -6.538 -8.280 -24.393 1.00 38.56 84 GLU A CA 1
ATOM 648 C C . GLU A 1 84 ? -6.562 -6.749 -24.575 1.00 38.56 84 GLU A C 1
ATOM 650 O O . GLU A 1 84 ? -7.080 -6.051 -23.698 1.00 38.56 84 GLU A O 1
ATOM 655 N N . PRO A 1 85 ? -5.966 -6.190 -25.642 1.00 44.97 85 PRO A N 1
ATOM 656 C CA . PRO A 1 85 ? -5.885 -4.745 -25.800 1.00 44.97 85 PRO A CA 1
ATOM 657 C C . PRO A 1 85 ? -7.290 -4.154 -25.963 1.00 44.97 85 PRO A C 1
ATOM 659 O O . PRO A 1 85 ? -8.038 -4.567 -26.847 1.00 44.97 85 PRO A O 1
ATOM 662 N N . GLU A 1 86 ? -7.638 -3.167 -25.130 1.00 50.06 86 GLU A N 1
ATOM 663 C CA . GLU A 1 86 ? -8.809 -2.322 -25.365 1.00 50.06 86 GLU A CA 1
ATOM 664 C C . GLU A 1 86 ? -8.643 -1.627 -26.726 1.00 50.06 86 GLU A C 1
ATOM 666 O O . GLU A 1 86 ? -7.734 -0.815 -26.922 1.00 50.06 86 GLU A O 1
ATOM 671 N N . GLU A 1 87 ? -9.511 -1.981 -27.679 1.00 40.81 87 GLU A N 1
ATOM 672 C CA . GLU A 1 87 ? -9.689 -1.262 -28.938 1.00 40.81 87 GLU A CA 1
ATOM 673 C C . GLU A 1 87 ? -9.980 0.211 -28.636 1.00 40.81 87 GLU A C 1
ATOM 675 O O . GLU A 1 87 ? -11.052 0.582 -28.154 1.00 40.81 87 GLU A O 1
ATOM 680 N N . VAL A 1 88 ? -9.008 1.068 -28.937 1.00 46.28 88 VAL A N 1
ATOM 681 C CA . VAL A 1 88 ? -9.205 2.514 -29.014 1.00 46.28 88 VAL A CA 1
ATOM 682 C C . VAL A 1 88 ? -10.007 2.797 -30.283 1.00 46.28 88 VAL A C 1
ATOM 684 O O . VAL A 1 88 ? -9.471 2.726 -31.387 1.00 46.28 88 VAL A O 1
ATOM 687 N N . ALA A 1 89 ? -11.302 3.066 -30.122 1.00 43.31 89 ALA A N 1
ATOM 688 C CA . ALA A 1 89 ? -12.142 3.601 -31.188 1.00 43.31 89 ALA A CA 1
ATOM 689 C C . ALA A 1 89 ? -11.736 5.056 -31.496 1.00 43.31 89 ALA A C 1
ATOM 691 O O . ALA A 1 89 ? -11.523 5.841 -30.569 1.00 43.31 89 ALA A O 1
ATOM 692 N N . GLU A 1 90 ? -11.607 5.354 -32.795 1.00 47.38 90 GLU A N 1
ATOM 693 C CA . GLU A 1 90 ? -11.264 6.661 -33.393 1.00 47.38 90 GLU A CA 1
ATOM 694 C C . GLU A 1 90 ? -12.156 7.830 -32.945 1.00 47.38 90 GLU A C 1
ATOM 696 O O . GLU A 1 90 ? -13.387 7.639 -32.791 1.00 47.38 90 GLU A O 1
#

Secondary structure (DSSP, 8-state):
---EEE--TTT---------SSS--SS--SEEEEEEETTTTEEEEEEE---HHHHHHHHHTTTS-THHHHTT----TT------------

pLDDT: mean 83.85, std 18.93, range [38.56, 97.31]